Protein AF-A0AAD1WV86-F1 (afdb_monomer_lite)

Structure (mmCIF, N/CA/C/O backbone):
data_AF-A0AAD1WV86-F1
#
_entry.id   AF-A0AAD1WV86-F1
#
loop_
_atom_site.group_PDB
_atom_site.id
_atom_site.type_symbol
_atom_site.label_atom_id
_atom_site.label_alt_id
_atom_site.label_comp_id
_atom_site.label_asym_id
_atom_site.label_entity_id
_atom_site.label_seq_id
_atom_site.pdbx_PDB_ins_code
_atom_site.Cartn_x
_atom_site.Cartn_y
_atom_site.Cartn_z
_atom_site.occupancy
_atom_site.B_iso_or_equiv
_atom_site.auth_seq_id
_atom_site.auth_comp_id
_atom_site.auth_asym_id
_atom_site.auth_atom_id
_atom_site.pdbx_PDB_model_num
ATOM 1 N N . MET A 1 1 ? -0.718 25.006 0.626 1.00 51.16 1 MET A N 1
ATOM 2 C CA . MET A 1 1 ? -1.699 24.966 -0.480 1.00 51.16 1 MET A CA 1
ATOM 3 C C . MET A 1 1 ? -1.520 26.261 -1.250 1.00 51.16 1 MET A C 1
ATOM 5 O O . MET A 1 1 ? -1.801 27.280 -0.653 1.00 51.16 1 MET A O 1
ATOM 9 N N . PHE A 1 2 ? -0.891 26.211 -2.431 1.00 46.19 2 PHE A N 1
ATOM 10 C CA . PHE A 1 2 ? -0.803 27.220 -3.510 1.00 46.19 2 PHE A CA 1
ATOM 11 C C . PHE A 1 2 ? 0.505 26.967 -4.287 1.00 46.19 2 PHE A C 1
ATOM 13 O O . PHE A 1 2 ? 1.595 27.315 -3.841 1.00 46.19 2 PHE A O 1
ATOM 20 N N . HIS A 1 3 ? 0.383 26.318 -5.443 1.00 56.50 3 HIS A N 1
ATOM 21 C CA . HIS A 1 3 ? 1.396 26.272 -6.497 1.00 56.50 3 HIS A CA 1
ATOM 22 C C . HIS A 1 3 ? 0.722 26.755 -7.784 1.00 56.50 3 HIS A C 1
ATOM 24 O O . HIS A 1 3 ? -0.339 26.218 -8.114 1.00 56.50 3 HIS A O 1
ATOM 30 N N . PRO A 1 4 ? 1.285 27.736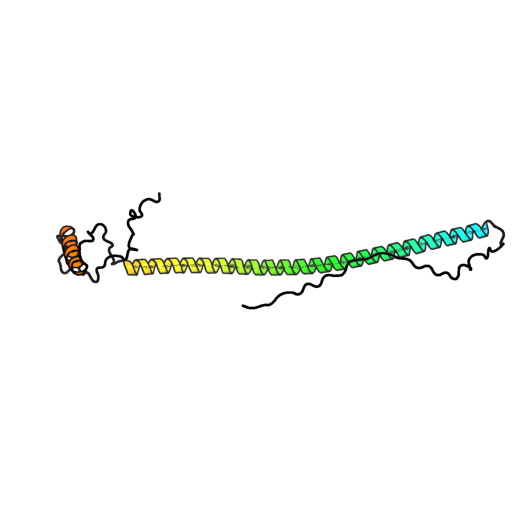 -8.510 1.00 55.81 4 PRO A N 1
ATOM 31 C CA . PRO A 1 4 ? 0.819 28.070 -9.841 1.00 55.81 4 PRO A CA 1
ATOM 32 C C . PRO A 1 4 ? 1.624 27.317 -10.912 1.00 55.81 4 PRO A C 1
ATOM 34 O O . PRO A 1 4 ? 2.849 27.328 -10.930 1.00 55.81 4 PRO A O 1
ATOM 37 N N . GLN A 1 5 ? 0.849 26.610 -11.732 1.00 43.94 5 GLN A N 1
ATOM 38 C CA . GLN A 1 5 ? 0.896 26.416 -13.186 1.00 43.94 5 GLN A CA 1
ATOM 39 C C . GLN A 1 5 ? 2.235 26.398 -13.953 1.00 43.94 5 GLN A C 1
ATOM 41 O O . GLN A 1 5 ? 3.032 27.327 -13.946 1.00 43.94 5 GLN A O 1
ATOM 46 N N . GLN A 1 6 ? 2.357 25.307 -14.716 1.00 45.50 6 GLN A N 1
ATOM 47 C CA . GLN A 1 6 ? 3.310 25.004 -15.779 1.00 45.50 6 GLN A CA 1
ATOM 48 C C . GLN A 1 6 ? 3.096 25.896 -17.014 1.00 45.50 6 GLN A C 1
ATOM 50 O O . GLN A 1 6 ? 1.978 25.973 -17.522 1.00 45.50 6 GLN A O 1
ATOM 55 N N . GLU A 1 7 ? 4.177 26.454 -17.563 1.00 43.53 7 GLU A N 1
ATOM 56 C CA . GLU A 1 7 ? 4.236 26.883 -18.964 1.00 43.53 7 GLU A CA 1
ATOM 57 C C . GLU A 1 7 ? 4.725 25.722 -19.839 1.00 43.53 7 GLU A C 1
ATOM 59 O O . GLU A 1 7 ? 5.804 25.162 -19.635 1.00 43.53 7 GLU A O 1
ATOM 64 N N . GLN A 1 8 ? 3.898 25.354 -20.816 1.00 42.47 8 GLN A N 1
ATOM 65 C CA . GLN A 1 8 ? 4.239 24.453 -21.909 1.00 42.47 8 GLN A CA 1
ATOM 66 C C . GLN A 1 8 ? 4.689 25.301 -23.104 1.00 42.47 8 GLN A C 1
ATOM 68 O O . GLN A 1 8 ? 3.895 26.062 -23.648 1.00 42.47 8 GLN A O 1
ATOM 73 N N . GLY A 1 9 ? 5.945 25.150 -23.529 1.00 37.41 9 GLY A N 1
ATOM 74 C CA . GLY A 1 9 ? 6.454 25.670 -24.800 1.00 37.41 9 GLY A CA 1
ATOM 75 C C . GLY A 1 9 ? 6.762 24.514 -25.751 1.00 37.41 9 GLY A C 1
ATOM 76 O O . GLY A 1 9 ? 7.684 23.740 -25.507 1.00 37.41 9 GLY A O 1
ATOM 77 N N . GLN A 1 10 ? 5.953 24.368 -26.801 1.00 51.09 10 GLN A N 1
ATOM 78 C CA . GLN A 1 10 ? 6.079 23.361 -27.862 1.00 51.09 10 GLN A CA 1
ATOM 79 C C . GLN A 1 10 ? 7.230 23.692 -28.840 1.00 51.09 10 GLN A C 1
ATOM 81 O O . GLN A 1 10 ? 7.506 24.872 -29.060 1.00 51.09 10 GLN A O 1
ATOM 86 N N . PRO A 1 11 ? 7.861 22.698 -29.501 1.00 42.22 11 PRO A N 1
ATOM 87 C CA . PRO A 1 11 ? 8.758 22.945 -30.624 1.00 42.22 11 PRO A CA 1
ATOM 88 C C . PRO A 1 11 ? 7.980 23.106 -31.943 1.00 42.22 11 PRO A C 1
ATOM 90 O O . PRO A 1 11 ? 7.084 22.329 -32.268 1.00 42.22 11 PRO A O 1
ATOM 93 N N . SER A 1 12 ? 8.360 24.150 -32.680 1.00 50.06 12 SER A N 1
ATOM 94 C CA . SER A 1 12 ? 7.743 24.672 -33.904 1.00 50.06 12 SER A CA 1
ATOM 95 C C . SER A 1 12 ? 7.781 23.705 -35.097 1.00 50.06 12 SER A C 1
ATOM 97 O O . SER A 1 12 ? 8.793 23.053 -35.366 1.00 50.06 12 SER A O 1
ATOM 99 N N . CYS A 1 13 ? 6.667 23.647 -35.833 1.00 34.72 13 CYS A N 1
ATOM 100 C CA . CYS A 1 13 ? 6.489 22.872 -37.055 1.00 34.72 13 CYS A CA 1
ATOM 101 C C . CYS A 1 13 ? 7.171 23.497 -38.286 1.00 34.72 13 CYS A C 1
ATOM 103 O O . CYS A 1 13 ? 7.130 24.701 -38.517 1.00 34.72 13 CYS A O 1
ATOM 105 N N . ARG A 1 14 ? 7.697 22.587 -39.114 1.00 39.69 14 ARG A N 1
ATOM 106 C CA . ARG A 1 14 ? 8.035 22.689 -40.542 1.00 39.69 14 ARG A CA 1
ATOM 107 C C . ARG A 1 14 ? 7.109 23.588 -41.374 1.00 39.69 14 ARG A C 1
ATOM 109 O O . ARG A 1 14 ? 5.893 23.414 -41.329 1.00 39.69 14 ARG A O 1
ATOM 116 N N . GLN A 1 15 ? 7.711 24.356 -42.284 1.00 42.25 15 GLN A N 1
ATOM 117 C CA . GLN A 1 15 ? 7.121 24.741 -43.571 1.00 42.25 15 GLN A CA 1
ATOM 118 C C . GLN A 1 15 ? 8.165 24.575 -44.687 1.00 42.25 15 GLN A C 1
ATOM 120 O O . GLN A 1 15 ? 9.347 24.847 -44.486 1.00 42.25 15 GLN A O 1
ATOM 125 N N . ASN A 1 16 ? 7.706 24.053 -45.825 1.00 33.12 16 ASN A N 1
ATOM 126 C CA . ASN A 1 16 ? 8.460 23.803 -47.051 1.00 33.12 16 ASN A CA 1
ATOM 127 C C . ASN A 1 16 ? 8.315 24.978 -48.040 1.00 33.12 16 ASN A C 1
ATOM 129 O O . ASN A 1 16 ? 7.247 25.577 -48.099 1.00 33.12 16 ASN A O 1
ATOM 133 N N . THR A 1 17 ? 9.373 25.153 -48.846 1.00 40.62 17 THR A N 1
ATOM 134 C CA . THR A 1 17 ? 9.447 25.550 -50.277 1.00 40.62 17 THR A CA 1
ATOM 135 C C . THR A 1 17 ? 8.865 26.877 -50.774 1.00 40.62 17 THR A C 1
ATOM 137 O O . THR A 1 17 ? 7.655 27.038 -50.803 1.00 40.62 17 THR A O 1
ATOM 140 N N . GLU A 1 18 ? 9.763 27.713 -51.316 1.00 38.72 18 GLU A N 1
ATOM 141 C CA . GLU A 1 18 ? 9.737 28.388 -52.640 1.00 38.72 18 GLU A CA 1
ATOM 142 C C . GLU A 1 18 ? 11.123 29.066 -52.794 1.00 38.72 18 GLU A C 1
ATOM 144 O O . GLU A 1 18 ? 11.540 29.832 -51.930 1.00 38.72 18 GLU A O 1
ATOM 149 N N . GLU A 1 19 ? 12.044 28.516 -53.591 1.00 45.25 19 GLU A N 1
ATOM 150 C CA . GLU A 1 19 ? 12.309 28.857 -55.003 1.00 45.25 19 GLU A CA 1
ATOM 151 C C . GLU A 1 19 ? 12.538 30.353 -55.272 1.00 45.25 19 GLU A C 1
ATOM 153 O O . GLU A 1 19 ? 11.598 31.120 -55.443 1.00 45.25 19 GLU A O 1
ATOM 158 N N . THR A 1 20 ? 13.813 30.730 -55.420 1.00 35.66 20 THR A N 1
ATOM 159 C CA . THR A 1 20 ? 14.235 31.772 -56.365 1.00 35.66 20 THR A CA 1
ATOM 160 C C . THR A 1 20 ? 15.568 31.379 -56.998 1.00 35.66 20 THR A C 1
ATOM 162 O O . THR A 1 20 ? 16.590 31.303 -56.312 1.00 35.66 20 THR A O 1
ATOM 165 N N . ASP A 1 21 ? 15.517 31.145 -58.307 1.00 41.88 21 ASP A N 1
ATOM 166 C CA . ASP A 1 21 ? 16.628 31.118 -59.253 1.00 41.88 21 ASP A CA 1
ATOM 167 C C . ASP A 1 21 ? 17.503 32.370 -59.154 1.00 41.88 21 ASP A C 1
ATOM 169 O O . ASP A 1 21 ? 16.987 33.487 -59.208 1.00 41.88 21 ASP A O 1
ATOM 173 N N . THR A 1 22 ? 18.829 32.203 -59.123 1.00 39.78 22 THR A N 1
ATOM 174 C CA . THR A 1 22 ? 19.757 33.087 -59.852 1.00 39.78 22 THR A CA 1
ATOM 175 C C . THR A 1 22 ? 21.102 32.383 -60.072 1.00 39.78 22 THR A C 1
ATOM 177 O O . THR A 1 22 ? 21.984 32.389 -59.220 1.00 39.78 22 THR A O 1
ATOM 180 N N . ASP A 1 23 ? 21.181 31.687 -61.204 1.00 41.72 23 ASP A N 1
ATOM 181 C CA . ASP A 1 23 ? 22.231 31.773 -62.227 1.00 41.72 23 ASP A CA 1
ATOM 182 C C . ASP A 1 23 ? 23.605 32.336 -61.800 1.00 41.72 23 ASP A C 1
ATOM 184 O O . ASP A 1 23 ? 23.726 33.537 -61.550 1.00 41.72 23 ASP A O 1
ATOM 188 N N . SER A 1 24 ? 24.641 31.485 -61.772 1.00 45.84 24 SER A N 1
ATOM 189 C CA . SER A 1 24 ? 25.975 31.741 -62.360 1.00 45.84 24 SER A CA 1
ATOM 190 C C . SER A 1 24 ? 26.949 30.581 -62.094 1.00 45.84 24 SER A C 1
ATOM 192 O O . SER A 1 24 ? 27.053 30.080 -60.977 1.00 45.84 24 SER A O 1
ATOM 194 N N . ASP A 1 25 ? 27.700 30.237 -63.142 1.00 39.84 25 ASP A N 1
ATOM 195 C CA . ASP A 1 25 ? 28.854 29.328 -63.220 1.00 39.84 25 ASP A CA 1
ATOM 196 C C . ASP A 1 25 ? 28.601 27.811 -63.304 1.00 39.84 25 ASP A C 1
ATOM 198 O O . ASP A 1 25 ? 29.204 26.991 -62.610 1.00 39.84 25 ASP A O 1
ATOM 202 N N . GLU A 1 26 ? 27.836 27.414 -64.326 1.00 49.88 26 GLU A N 1
ATOM 203 C CA . GLU A 1 26 ? 28.266 26.278 -65.147 1.00 49.88 26 GLU A CA 1
ATOM 204 C C . GLU A 1 26 ? 29.440 26.708 -66.042 1.00 49.88 26 GLU A C 1
ATOM 206 O O . GLU A 1 26 ? 29.253 27.505 -66.958 1.00 49.88 26 GLU A O 1
ATOM 211 N N . SER A 1 27 ? 30.647 26.175 -65.815 1.00 55.91 27 SER A N 1
ATOM 212 C CA . SER A 1 27 ? 31.574 25.755 -66.889 1.00 55.91 27 SER A CA 1
ATOM 213 C C . SER A 1 27 ? 32.958 25.353 -66.365 1.00 55.91 27 SER A C 1
ATOM 215 O O . SER A 1 27 ? 33.947 26.042 -66.585 1.00 55.91 27 SER A O 1
ATOM 217 N N . GLU A 1 28 ? 33.089 24.161 -65.772 1.00 48.88 28 GLU A N 1
ATOM 218 C CA . GLU A 1 28 ? 34.420 23.526 -65.725 1.00 48.88 28 GLU A CA 1
ATOM 219 C C . GLU A 1 28 ? 34.398 21.991 -65.714 1.00 48.88 28 GLU A C 1
ATOM 221 O O . GLU A 1 28 ? 35.129 21.337 -64.983 1.00 48.88 28 GLU A O 1
ATOM 226 N N . TYR A 1 29 ? 33.576 21.381 -66.573 1.00 42.28 29 TYR A N 1
ATOM 227 C CA . TYR A 1 29 ? 33.682 19.949 -66.894 1.00 42.28 29 TYR A CA 1
ATOM 228 C C . TYR A 1 29 ? 33.517 19.691 -68.394 1.00 42.28 29 TYR A C 1
ATOM 230 O O . TYR A 1 29 ? 32.723 18.869 -68.823 1.00 42.28 29 TYR A O 1
ATOM 238 N N . ASN A 1 30 ? 34.305 20.382 -69.216 1.00 50.59 30 ASN A N 1
ATOM 239 C CA . ASN A 1 30 ? 34.573 19.958 -70.591 1.00 50.59 30 ASN A CA 1
ATOM 240 C C . ASN A 1 30 ? 36.044 20.201 -70.926 1.00 50.59 30 ASN A C 1
ATOM 242 O O . ASN A 1 30 ? 36.400 21.045 -71.743 1.00 50.59 30 ASN A O 1
ATOM 246 N N . LYS A 1 31 ? 36.924 19.428 -70.291 1.00 47.78 31 LYS A N 1
ATOM 247 C CA . LYS A 1 31 ? 38.246 19.159 -70.853 1.00 47.78 31 LYS A CA 1
ATOM 248 C C . LYS A 1 31 ? 38.422 17.656 -70.933 1.00 47.78 31 LYS A C 1
ATOM 250 O O . LYS A 1 31 ? 38.994 17.031 -70.044 1.00 47.78 31 LYS A O 1
ATOM 255 N N . ALA A 1 32 ? 37.858 17.083 -71.994 1.00 52.72 32 ALA A N 1
ATOM 256 C CA . ALA A 1 32 ? 38.207 15.743 -72.422 1.00 52.72 32 ALA A CA 1
ATOM 257 C C . ALA A 1 32 ? 39.735 15.692 -72.587 1.00 52.72 32 ALA A C 1
ATOM 259 O O . ALA A 1 32 ? 40.292 16.490 -73.345 1.00 52.72 32 ALA A O 1
ATOM 260 N N . PRO A 1 33 ? 40.456 14.814 -71.875 1.00 56.09 33 PRO A N 1
ATOM 261 C CA . PRO A 1 33 ? 41.772 14.446 -72.339 1.00 56.09 33 PRO A CA 1
ATOM 262 C C . PRO A 1 33 ? 41.544 13.615 -73.604 1.00 56.09 33 PRO A C 1
ATOM 264 O O . PRO A 1 33 ? 41.069 12.485 -73.507 1.00 56.09 33 PRO A O 1
ATOM 267 N N . ASP A 1 34 ? 41.888 14.154 -74.776 1.00 59.75 34 ASP A N 1
ATOM 268 C CA . ASP A 1 34 ? 42.014 13.421 -76.050 1.00 59.75 34 ASP A CA 1
ATOM 269 C C . ASP A 1 34 ? 43.178 12.402 -75.989 1.00 59.75 34 ASP A C 1
ATOM 271 O O . ASP A 1 34 ? 44.033 12.304 -76.869 1.00 59.75 34 ASP A O 1
ATOM 275 N N . ALA A 1 35 ? 43.260 11.642 -74.897 1.00 59.34 35 ALA A N 1
ATOM 276 C CA . ALA A 1 35 ? 44.109 10.478 -74.781 1.00 59.34 35 ALA A CA 1
ATOM 277 C C . ALA A 1 35 ? 43.371 9.306 -75.448 1.00 59.34 35 ALA A C 1
ATOM 279 O O . ALA A 1 35 ? 42.202 9.069 -75.128 1.00 59.34 35 ALA A O 1
ATOM 280 N N . PRO A 1 36 ? 44.024 8.530 -76.331 1.00 64.06 36 PRO A N 1
ATOM 281 C CA . PRO A 1 36 ? 43.398 7.359 -76.925 1.00 64.06 36 PRO A CA 1
ATOM 282 C C . PRO A 1 36 ? 42.853 6.441 -75.821 1.00 64.06 36 PRO A C 1
ATOM 284 O O . PRO A 1 36 ? 43.523 6.220 -74.803 1.00 64.06 36 PRO A O 1
ATOM 287 N N . LEU A 1 37 ? 41.650 5.892 -76.023 1.00 64.12 37 LEU A N 1
ATOM 288 C CA . LEU A 1 37 ? 41.064 4.834 -75.192 1.00 64.12 37 LEU A CA 1
ATOM 289 C C . LEU A 1 37 ? 41.906 3.559 -75.327 1.00 64.12 37 LEU A C 1
ATOM 291 O O . LEU A 1 37 ? 41.563 2.606 -76.021 1.00 64.12 37 LEU A O 1
ATOM 295 N N . THR A 1 38 ? 43.066 3.563 -74.684 1.00 80.88 38 THR A N 1
ATOM 296 C CA . THR A 1 38 ? 43.928 2.398 -74.582 1.00 80.88 38 THR A CA 1
ATOM 297 C C . THR A 1 38 ? 43.383 1.475 -73.489 1.00 80.88 38 THR A C 1
ATOM 299 O O . THR A 1 38 ? 42.838 1.953 -72.486 1.00 80.88 38 THR A O 1
ATOM 302 N N . PRO A 1 39 ? 43.565 0.149 -73.614 1.00 81.25 39 PRO A N 1
ATOM 303 C CA . PRO A 1 39 ? 43.212 -0.805 -72.560 1.00 81.25 39 PRO A CA 1
ATOM 304 C C . PRO A 1 39 ? 43.774 -0.430 -71.178 1.00 81.25 39 PRO A C 1
ATOM 306 O O . PRO A 1 39 ? 43.144 -0.686 -70.154 1.00 81.25 39 PRO A O 1
ATOM 309 N N . HIS A 1 40 ? 44.930 0.238 -71.150 1.00 83.12 40 HIS A N 1
ATOM 310 C CA . HIS A 1 40 ? 45.574 0.718 -69.932 1.00 83.12 40 HIS A CA 1
ATOM 311 C C . HIS A 1 40 ? 44.782 1.831 -69.225 1.00 83.12 40 HIS A C 1
ATOM 313 O O . HIS A 1 40 ? 44.609 1.787 -68.007 1.00 83.12 40 HIS A O 1
ATOM 319 N N . ASN A 1 41 ? 44.237 2.794 -69.975 1.00 83.81 41 ASN A N 1
ATOM 320 C CA . ASN A 1 41 ? 43.435 3.883 -69.411 1.00 83.81 41 ASN A CA 1
ATOM 321 C C . ASN A 1 41 ? 42.111 3.362 -68.831 1.00 83.81 41 ASN A C 1
ATOM 323 O O . ASN A 1 41 ? 41.740 3.739 -67.719 1.00 83.81 41 ASN A O 1
ATOM 327 N N . MET A 1 42 ? 41.450 2.423 -69.520 1.00 88.62 42 MET A N 1
ATOM 328 C CA . MET A 1 42 ? 40.246 1.758 -68.999 1.00 88.62 42 MET A CA 1
ATOM 329 C C . MET A 1 42 ? 40.542 0.964 -67.723 1.00 88.62 42 MET A C 1
ATOM 331 O O . MET A 1 42 ? 39.798 1.050 -66.748 1.00 88.62 42 M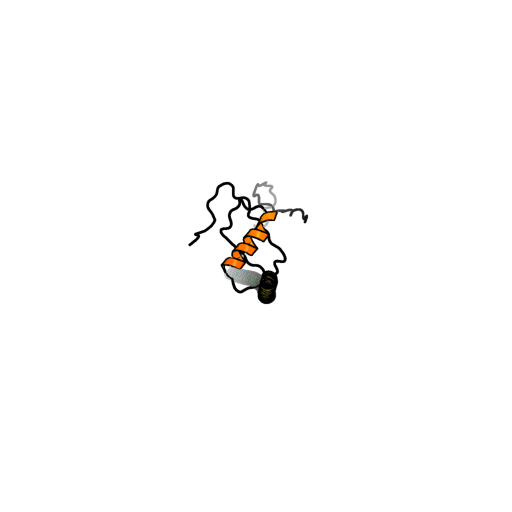ET A O 1
ATOM 335 N N . GLN A 1 43 ? 41.658 0.233 -67.688 1.00 90.31 43 GLN A N 1
ATOM 336 C CA . GLN A 1 43 ? 42.062 -0.520 -66.503 1.00 90.31 43 GLN A CA 1
ATOM 337 C C . GLN A 1 43 ? 42.350 0.399 -65.306 1.00 90.31 43 GLN A C 1
ATOM 339 O O . GLN A 1 43 ? 41.992 0.068 -64.175 1.00 90.31 43 GLN A O 1
ATOM 344 N N . THR A 1 44 ? 42.950 1.565 -65.544 1.00 89.69 44 THR A N 1
ATOM 345 C CA . THR A 1 44 ? 43.201 2.574 -64.505 1.00 89.69 44 THR A CA 1
ATOM 346 C C . THR A 1 44 ? 41.901 3.190 -63.982 1.00 89.69 44 THR A C 1
ATOM 348 O O . THR A 1 44 ? 41.736 3.291 -62.766 1.00 89.69 44 THR A O 1
ATOM 351 N N . MET A 1 45 ? 40.941 3.519 -64.855 1.00 90.69 45 MET A N 1
ATOM 352 C CA . MET A 1 45 ? 39.623 4.015 -64.429 1.00 90.69 45 MET A CA 1
ATOM 353 C C . MET A 1 45 ? 38.844 2.972 -63.621 1.00 90.69 45 MET A C 1
ATOM 355 O O . MET A 1 45 ? 38.302 3.303 -62.570 1.00 90.69 45 MET A O 1
ATOM 359 N N . LEU A 1 46 ? 38.837 1.705 -64.049 1.00 92.94 46 LEU A N 1
ATOM 360 C CA . LEU A 1 46 ? 38.172 0.619 -63.318 1.00 92.94 46 LEU A CA 1
ATOM 361 C C . LEU A 1 46 ? 38.809 0.370 -61.948 1.00 92.94 46 LEU A C 1
ATOM 363 O O . LEU A 1 46 ? 38.096 0.158 -60.966 1.00 92.94 46 LEU A O 1
ATOM 367 N N . ARG A 1 47 ? 40.144 0.429 -61.856 1.00 93.50 47 ARG A N 1
ATOM 368 C CA . ARG A 1 47 ? 40.848 0.345 -60.569 1.00 93.50 47 ARG A CA 1
ATOM 369 C C . ARG A 1 47 ? 40.448 1.492 -59.651 1.00 93.50 47 ARG A C 1
ATOM 371 O O . ARG A 1 47 ? 40.090 1.216 -58.512 1.00 93.50 47 ARG A O 1
ATOM 378 N N . LYS A 1 48 ? 40.438 2.729 -60.155 1.00 94.00 48 LYS A N 1
ATOM 379 C CA . LYS A 1 48 ? 40.024 3.910 -59.386 1.00 94.00 48 LYS A CA 1
ATOM 380 C C . LYS A 1 48 ? 38.570 3.802 -58.911 1.00 94.00 48 LYS A C 1
ATOM 382 O O . LYS A 1 48 ? 38.303 3.952 -57.727 1.00 94.00 48 LYS A O 1
ATOM 387 N N . ALA A 1 49 ? 37.644 3.433 -59.794 1.00 93.81 49 ALA A N 1
ATOM 388 C CA . ALA A 1 49 ? 36.243 3.232 -59.423 1.00 93.81 49 ALA A CA 1
ATOM 389 C C . ALA A 1 49 ? 36.082 2.135 -58.356 1.00 93.81 49 ALA A C 1
ATOM 391 O O . ALA A 1 49 ? 35.334 2.299 -57.398 1.00 93.81 49 ALA A O 1
ATOM 392 N N . THR A 1 50 ? 36.831 1.033 -58.471 1.00 95.06 50 THR A N 1
ATOM 393 C CA . THR A 1 50 ? 36.814 -0.046 -57.470 1.00 95.06 50 THR A CA 1
ATOM 394 C C . THR A 1 50 ? 37.366 0.425 -56.123 1.00 95.06 50 THR A C 1
ATOM 396 O O . THR A 1 50 ? 36.813 0.073 -55.079 1.00 95.06 50 THR A O 1
ATOM 399 N N . THR A 1 51 ? 38.438 1.228 -56.113 1.00 96.00 51 THR A N 1
ATOM 400 C CA . THR A 1 51 ? 38.978 1.795 -54.868 1.00 96.00 51 THR A CA 1
ATOM 401 C C . THR A 1 51 ? 38.029 2.804 -54.237 1.00 96.00 51 THR A C 1
ATOM 403 O O . THR A 1 51 ? 37.872 2.773 -53.019 1.00 96.00 51 THR A O 1
ATOM 406 N N . ASP A 1 52 ? 37.363 3.629 -55.043 1.00 95.38 52 ASP A N 1
ATOM 407 C CA . ASP A 1 52 ? 36.415 4.645 -54.577 1.00 95.38 52 ASP A CA 1
ATOM 408 C C . ASP A 1 52 ? 35.149 3.995 -53.999 1.00 95.38 52 ASP A C 1
ATOM 410 O O . ASP A 1 52 ? 34.697 4.359 -52.917 1.00 95.38 52 ASP A O 1
ATOM 414 N N . ILE A 1 53 ? 34.617 2.953 -54.649 1.00 96.50 53 ILE A N 1
ATOM 415 C CA . ILE A 1 53 ? 33.491 2.174 -54.110 1.00 96.50 53 ILE A CA 1
ATOM 416 C C . ILE A 1 53 ? 33.890 1.502 -52.795 1.00 96.50 53 ILE A C 1
ATOM 418 O O . ILE A 1 53 ? 33.129 1.531 -51.827 1.00 96.50 53 ILE A O 1
ATOM 422 N N . LYS A 1 54 ? 35.087 0.906 -52.733 1.00 96.81 54 LYS A N 1
ATOM 423 C CA . LYS A 1 54 ? 35.574 0.244 -51.519 1.00 96.81 54 LYS A CA 1
ATOM 424 C C . LYS A 1 54 ? 35.746 1.234 -50.367 1.00 96.81 54 LYS A C 1
ATOM 426 O O . LYS A 1 54 ? 35.359 0.912 -49.247 1.00 96.81 54 LYS A O 1
ATOM 431 N N . SER A 1 55 ? 36.319 2.410 -50.623 1.00 96.19 55 SER A N 1
ATOM 432 C CA . SER A 1 55 ? 36.528 3.435 -49.596 1.00 96.19 55 SER A CA 1
ATOM 433 C C . SER A 1 55 ? 35.206 4.045 -49.132 1.00 96.19 55 SER A C 1
ATOM 435 O O . SER A 1 55 ? 34.997 4.184 -47.928 1.00 96.19 55 SER A O 1
ATOM 437 N N . HIS A 1 56 ? 34.282 4.326 -50.054 1.00 96.62 56 HIS A N 1
ATOM 438 C CA . HIS A 1 56 ? 32.960 4.847 -49.721 1.00 96.62 56 HIS A CA 1
ATOM 439 C C . HIS A 1 56 ? 32.145 3.835 -48.908 1.00 96.62 56 HIS A C 1
ATOM 441 O O . HIS A 1 56 ? 31.539 4.199 -47.903 1.00 96.62 56 HIS A O 1
ATOM 447 N N . LEU A 1 57 ? 32.157 2.555 -49.298 1.00 97.06 57 LEU A N 1
ATOM 448 C CA . LEU A 1 57 ? 31.475 1.499 -48.552 1.00 97.06 57 LEU A CA 1
ATOM 449 C C . LEU A 1 57 ? 32.077 1.317 -47.156 1.00 97.06 57 LEU A C 1
ATOM 451 O O . LEU A 1 57 ? 31.327 1.228 -46.190 1.00 97.06 57 LEU A O 1
ATOM 455 N N . ALA A 1 58 ? 33.408 1.294 -47.038 1.00 96.81 58 ALA A N 1
ATOM 456 C CA . ALA A 1 58 ? 34.075 1.212 -45.739 1.00 96.81 58 ALA A CA 1
ATOM 457 C C . ALA A 1 58 ? 33.688 2.398 -44.842 1.00 96.81 58 ALA A C 1
ATOM 459 O O . ALA A 1 58 ? 33.261 2.191 -43.712 1.00 96.81 58 ALA A O 1
ATOM 460 N N . SER A 1 59 ? 33.725 3.623 -45.377 1.00 97.31 59 SER A N 1
ATOM 461 C CA . SER A 1 59 ? 33.343 4.826 -44.632 1.00 97.31 59 SER A CA 1
ATOM 462 C C . SER A 1 59 ? 31.880 4.808 -44.182 1.00 97.31 59 SER A C 1
ATOM 464 O O . SER A 1 59 ? 31.584 5.171 -43.046 1.00 97.31 59 SER A O 1
ATOM 466 N N . GLU A 1 60 ? 30.957 4.385 -45.046 1.00 97.69 60 GLU A N 1
ATOM 467 C CA . GLU A 1 60 ? 29.532 4.313 -44.712 1.00 97.69 60 GLU A CA 1
ATOM 468 C C . GLU A 1 60 ? 29.248 3.232 -43.658 1.00 97.69 60 GLU A C 1
ATOM 470 O O . GLU A 1 60 ? 28.446 3.447 -42.748 1.00 97.69 60 GLU A O 1
ATOM 475 N N . LEU A 1 61 ? 29.934 2.086 -43.740 1.00 97.62 61 LEU A N 1
ATOM 476 C CA . LEU A 1 61 ? 29.852 1.039 -42.722 1.00 97.62 61 LEU A CA 1
ATOM 477 C C . LEU A 1 61 ? 30.407 1.519 -41.380 1.00 97.62 61 LEU A C 1
ATOM 479 O O . LEU A 1 61 ? 29.737 1.336 -40.367 1.00 97.62 61 LEU A O 1
ATOM 483 N N . ASP A 1 62 ? 31.562 2.185 -41.365 1.00 97.75 62 ASP A N 1
ATOM 484 C CA . ASP A 1 62 ? 32.158 2.727 -40.139 1.00 97.75 62 ASP A CA 1
ATOM 485 C C . ASP A 1 62 ? 31.238 3.758 -39.476 1.00 97.75 62 ASP A C 1
ATOM 487 O O . ASP A 1 62 ? 31.017 3.706 -38.265 1.00 97.75 62 ASP A O 1
ATOM 491 N N . LYS A 1 63 ? 30.622 4.650 -40.265 1.00 98.00 63 LYS A N 1
ATOM 492 C CA . LYS A 1 63 ? 29.631 5.616 -39.761 1.00 98.00 63 LYS A CA 1
ATOM 493 C C . LYS A 1 63 ? 28.433 4.920 -39.124 1.00 98.00 63 LYS A C 1
ATOM 495 O O . LYS A 1 63 ? 28.028 5.282 -38.022 1.00 98.00 63 LYS A O 1
ATOM 500 N N . ARG A 1 64 ? 27.870 3.909 -39.793 1.00 97.69 64 ARG A N 1
ATOM 501 C CA . ARG A 1 64 ? 26.714 3.160 -39.274 1.00 97.69 64 ARG A CA 1
ATOM 502 C C . ARG A 1 64 ? 27.064 2.368 -38.022 1.00 97.69 64 ARG A C 1
ATOM 504 O O . ARG A 1 64 ? 26.279 2.364 -37.081 1.00 97.69 64 ARG A O 1
ATOM 511 N N . LEU A 1 65 ? 28.232 1.731 -37.990 1.00 98.00 65 LEU A N 1
ATOM 512 C CA . LEU A 1 65 ? 28.715 1.007 -36.816 1.00 98.00 65 LEU A CA 1
ATOM 513 C C . LEU A 1 65 ? 28.974 1.948 -35.635 1.00 98.00 65 LEU A C 1
ATOM 515 O O . LEU A 1 65 ? 28.629 1.593 -34.510 1.00 98.00 65 LEU A O 1
ATOM 519 N N . SER A 1 66 ? 29.511 3.149 -35.880 1.00 97.88 66 SER A N 1
ATOM 520 C CA . SER A 1 66 ? 29.654 4.180 -34.841 1.00 97.88 66 SER A CA 1
ATOM 521 C C . SER A 1 66 ? 28.294 4.603 -34.289 1.00 97.88 66 SER A C 1
ATOM 523 O O . SER A 1 66 ? 28.105 4.587 -33.077 1.00 97.88 66 SER A O 1
ATOM 525 N N . GLY A 1 67 ? 27.320 4.881 -35.162 1.00 98.38 67 GLY A N 1
ATOM 526 C CA . GLY A 1 67 ? 25.963 5.242 -34.739 1.00 98.38 67 GLY A CA 1
ATOM 527 C C . GLY A 1 67 ? 25.287 4.142 -33.915 1.00 98.38 67 GLY A C 1
ATOM 528 O O . GLY A 1 67 ? 24.751 4.408 -32.845 1.00 98.38 67 GLY A O 1
ATOM 529 N N . ILE A 1 68 ? 25.395 2.879 -34.346 1.00 98.25 68 ILE A N 1
ATOM 530 C CA . ILE A 1 68 ? 24.870 1.734 -33.584 1.00 98.25 68 ILE A CA 1
ATOM 531 C C . ILE A 1 68 ? 25.552 1.623 -32.214 1.00 98.25 68 ILE A C 1
ATOM 533 O O . ILE A 1 68 ? 24.893 1.317 -31.221 1.00 98.25 68 ILE A O 1
ATOM 537 N N . LYS A 1 69 ? 26.864 1.861 -32.137 1.00 98.25 69 LYS A N 1
ATOM 538 C CA . LYS A 1 69 ? 27.596 1.833 -30.867 1.00 98.25 69 LYS A CA 1
ATOM 539 C C . LYS A 1 69 ? 27.086 2.911 -29.907 1.00 98.25 69 LYS A C 1
ATOM 541 O O . LYS A 1 69 ? 26.830 2.601 -28.746 1.00 98.25 69 LYS A O 1
ATOM 546 N N . GLU A 1 70 ? 26.901 4.134 -30.391 1.00 98.44 70 GLU A N 1
ATOM 547 C CA . GLU A 1 70 ? 26.358 5.247 -29.602 1.00 98.44 70 GLU A CA 1
ATOM 548 C C . GLU A 1 70 ? 24.934 4.946 -29.105 1.00 98.44 70 GLU A C 1
ATOM 550 O O . GLU A 1 70 ? 24.624 5.153 -27.927 1.00 98.44 70 GLU A O 1
ATOM 555 N N . ASP A 1 71 ? 24.087 4.368 -29.960 1.00 98.31 71 ASP A N 1
ATOM 556 C CA . ASP A 1 71 ? 22.733 3.948 -29.588 1.00 98.31 71 ASP A CA 1
ATOM 557 C C . ASP A 1 71 ? 22.744 2.860 -28.503 1.00 98.31 71 ASP A C 1
ATOM 559 O O . ASP A 1 71 ? 21.972 2.929 -27.542 1.00 98.31 71 ASP A O 1
ATOM 563 N N . ILE A 1 72 ? 23.638 1.871 -28.610 1.00 98.44 72 ILE A N 1
ATOM 564 C CA . ILE A 1 72 ? 23.801 0.813 -27.601 1.00 98.44 72 ILE A CA 1
ATOM 565 C C . ILE A 1 72 ? 24.258 1.402 -26.263 1.00 98.44 72 ILE A C 1
ATOM 567 O O . ILE A 1 72 ? 23.723 1.030 -25.214 1.00 98.44 72 ILE A O 1
ATOM 571 N N . GLU A 1 73 ? 25.216 2.328 -26.269 1.00 98.44 73 GLU A N 1
ATOM 572 C CA . GLU A 1 73 ? 25.692 2.999 -25.054 1.00 98.44 73 GLU A CA 1
ATOM 573 C C . GLU A 1 73 ? 24.569 3.819 -24.397 1.00 98.44 73 GLU A C 1
ATOM 575 O O . GLU A 1 73 ? 24.346 3.724 -23.184 1.00 98.44 73 GLU A O 1
ATOM 580 N N . SER A 1 74 ? 23.788 4.543 -25.200 1.00 98.44 74 SER A N 1
ATOM 581 C CA . SER A 1 74 ? 22.612 5.296 -24.751 1.00 98.44 74 SER A CA 1
ATOM 582 C C . SER A 1 74 ? 21.540 4.388 -24.137 1.00 98.44 74 SER A C 1
ATOM 584 O O . SER A 1 74 ? 21.046 4.651 -23.033 1.00 98.44 74 SER A O 1
ATOM 586 N N . LEU A 1 75 ? 21.207 3.277 -24.800 1.00 98.44 75 LEU A N 1
ATOM 587 C CA . LEU A 1 75 ? 20.250 2.290 -24.292 1.00 98.44 75 LEU A CA 1
ATOM 588 C C . LEU A 1 75 ? 20.736 1.631 -23.002 1.00 98.44 75 LEU A C 1
ATOM 590 O O . LEU A 1 75 ? 19.943 1.455 -22.075 1.00 98.44 75 LEU A O 1
ATOM 594 N N . THR A 1 76 ? 22.026 1.319 -22.910 1.00 98.50 76 THR A N 1
ATOM 595 C CA . THR A 1 76 ? 22.632 0.743 -21.703 1.00 98.50 76 THR A CA 1
ATOM 596 C C . THR A 1 76 ? 22.518 1.714 -20.529 1.00 98.50 76 THR A C 1
ATOM 598 O O . THR A 1 76 ? 22.047 1.339 -19.456 1.00 98.50 76 THR A O 1
ATOM 601 N N . SER A 1 77 ? 22.855 2.988 -20.742 1.00 98.44 77 SER A N 1
ATOM 602 C CA . SER A 1 77 ? 22.730 4.037 -19.722 1.00 98.44 77 SER A CA 1
ATOM 603 C C . SER A 1 77 ? 21.286 4.201 -19.235 1.00 98.44 77 SER A C 1
ATOM 605 O O . SER A 1 77 ? 21.014 4.187 -18.030 1.00 98.44 77 SER A O 1
ATOM 607 N N . ARG A 1 78 ? 20.327 4.269 -20.168 1.00 98.38 78 ARG A N 1
ATOM 608 C CA . ARG A 1 78 ? 18.894 4.359 -19.843 1.00 98.38 78 ARG A CA 1
ATOM 609 C C . ARG A 1 78 ? 18.400 3.139 -19.071 1.00 98.38 78 ARG A C 1
ATOM 611 O O . ARG A 1 78 ? 17.634 3.305 -18.124 1.00 98.38 78 ARG A O 1
ATOM 618 N N . THR A 1 79 ? 18.844 1.945 -19.456 1.00 98.56 79 THR A N 1
ATOM 619 C CA . THR A 1 79 ? 18.475 0.687 -18.794 1.00 98.56 79 THR A CA 1
ATOM 620 C C . THR A 1 79 ? 18.987 0.666 -17.358 1.00 98.56 79 THR A C 1
ATOM 622 O O . THR A 1 79 ? 18.190 0.490 -16.441 1.00 98.56 79 THR A O 1
ATOM 625 N N . ASN A 1 80 ? 20.261 0.996 -17.135 1.00 98.50 80 ASN A N 1
ATOM 626 C CA . ASN A 1 80 ? 20.845 1.072 -15.792 1.00 98.50 80 ASN A CA 1
ATOM 627 C C . ASN A 1 80 ? 20.100 2.072 -14.892 1.00 98.50 80 ASN A C 1
ATOM 629 O O . ASN A 1 80 ? 19.828 1.800 -13.722 1.00 98.50 80 ASN A O 1
ATOM 633 N N . HIS A 1 81 ? 19.730 3.233 -15.438 1.00 98.38 81 HIS A N 1
ATOM 634 C CA . HIS A 1 81 ? 18.953 4.227 -14.700 1.00 98.38 81 HIS A CA 1
ATOM 635 C C . HIS A 1 81 ? 17.543 3.722 -14.352 1.00 98.38 81 HIS A C 1
ATOM 637 O O . HIS A 1 81 ? 17.056 3.941 -13.241 1.00 98.38 81 HIS A O 1
ATOM 643 N N . MET A 1 82 ? 16.879 3.026 -15.279 1.00 98.38 82 MET A N 1
ATOM 644 C CA . MET A 1 82 ? 15.576 2.410 -15.017 1.00 98.38 82 MET A CA 1
ATOM 645 C C . MET A 1 82 ? 15.668 1.327 -13.941 1.00 98.38 82 MET A C 1
ATOM 647 O O . MET A 1 82 ? 14.842 1.319 -13.031 1.00 98.38 82 MET A O 1
ATOM 651 N N . GLU A 1 83 ? 16.678 0.462 -13.994 1.00 98.44 83 GLU A N 1
ATOM 652 C CA . GLU A 1 83 ? 16.909 -0.576 -12.986 1.00 98.44 83 GLU A CA 1
ATOM 653 C C . GLU A 1 83 ? 17.143 0.020 -11.593 1.00 98.44 83 GLU A C 1
ATOM 655 O O . GLU A 1 83 ? 16.540 -0.433 -10.616 1.00 98.44 83 G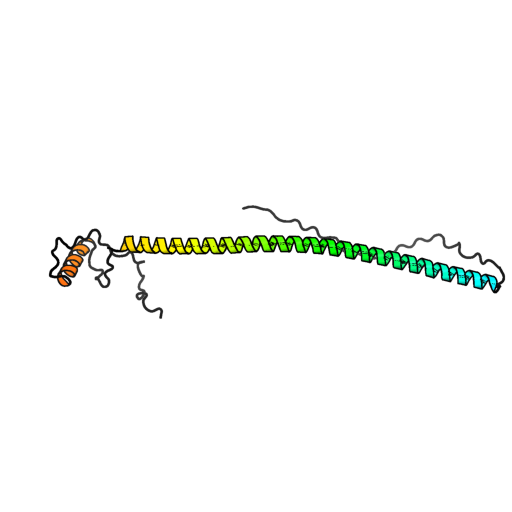LU A O 1
ATOM 660 N N . ALA A 1 84 ? 17.944 1.087 -11.496 1.00 98.31 84 ALA A N 1
ATOM 661 C CA . ALA A 1 84 ? 18.169 1.796 -10.238 1.00 98.31 84 ALA A CA 1
ATOM 662 C C . ALA A 1 84 ? 16.862 2.360 -9.657 1.00 98.31 84 ALA A C 1
ATOM 664 O O . ALA A 1 84 ? 16.569 2.155 -8.476 1.00 98.31 84 ALA A O 1
ATOM 665 N N . ARG A 1 85 ? 16.034 2.997 -10.495 1.00 98.31 85 ARG A N 1
ATOM 666 C CA . ARG A 1 85 ? 14.726 3.529 -10.078 1.00 98.31 85 ARG A CA 1
ATOM 667 C C . ARG A 1 85 ? 13.750 2.433 -9.662 1.00 98.31 85 ARG A C 1
ATOM 669 O O . ARG A 1 85 ? 13.026 2.605 -8.687 1.00 98.31 85 ARG A O 1
ATOM 676 N N . ILE A 1 86 ? 13.719 1.309 -10.376 1.00 98.44 86 ILE A N 1
ATOM 677 C CA . ILE A 1 86 ? 12.869 0.163 -10.021 1.00 98.44 86 ILE A CA 1
ATOM 678 C C . ILE A 1 86 ? 13.282 -0.392 -8.658 1.00 98.44 86 ILE A C 1
ATOM 680 O O . ILE A 1 86 ? 12.420 -0.683 -7.827 1.00 98.44 86 ILE A O 1
ATOM 684 N N . LYS A 1 87 ? 14.587 -0.505 -8.402 1.00 98.44 87 LYS A N 1
ATOM 685 C CA . LYS A 1 87 ? 15.104 -0.961 -7.112 1.00 98.44 87 LYS A CA 1
ATOM 686 C C . LYS A 1 87 ? 14.677 -0.031 -5.976 1.00 98.44 87 LYS A C 1
ATOM 688 O O . LYS A 1 87 ? 14.147 -0.513 -4.979 1.00 98.44 87 LYS A O 1
ATOM 693 N N . GLU A 1 88 ? 14.842 1.278 -6.149 1.00 98.31 88 GLU A N 1
ATOM 694 C CA . GLU A 1 88 ? 14.415 2.282 -5.167 1.00 98.31 88 GLU A CA 1
ATOM 695 C C . GLU A 1 88 ? 12.907 2.207 -4.886 1.00 98.31 88 GLU A C 1
ATOM 697 O O . GLU A 1 88 ? 12.494 2.117 -3.728 1.00 98.31 88 GLU A O 1
ATOM 702 N N . LEU A 1 89 ? 12.084 2.157 -5.940 1.00 98.31 89 LEU A N 1
ATOM 703 C CA . LEU A 1 89 ? 10.630 2.033 -5.816 1.00 98.31 89 LEU A CA 1
ATOM 704 C C . LEU A 1 89 ? 10.220 0.745 -5.101 1.00 98.31 89 LEU A C 1
ATOM 706 O O . LEU A 1 89 ? 9.322 0.770 -4.264 1.00 98.31 89 LEU A O 1
ATOM 710 N N . THR A 1 90 ? 10.888 -0.370 -5.394 1.00 98.19 90 THR A N 1
ATOM 711 C CA . THR A 1 90 ? 10.613 -1.659 -4.746 1.00 98.19 90 THR A CA 1
ATOM 712 C C . THR A 1 90 ? 10.933 -1.592 -3.254 1.00 98.19 90 THR A C 1
ATOM 714 O O . THR A 1 90 ? 10.118 -2.005 -2.430 1.00 98.19 90 THR A O 1
ATOM 717 N N . THR A 1 91 ? 12.080 -1.014 -2.882 1.00 98.00 91 THR A N 1
ATOM 718 C CA . THR A 1 91 ? 12.461 -0.830 -1.474 1.00 98.00 91 THR A CA 1
ATOM 719 C C . THR A 1 91 ? 11.491 0.094 -0.736 1.00 98.00 91 THR A C 1
ATOM 721 O O . THR A 1 91 ? 11.038 -0.246 0.356 1.00 98.00 91 THR A O 1
ATOM 724 N N . SER A 1 92 ? 11.123 1.232 -1.332 1.00 98.00 92 SER A N 1
ATOM 725 C CA . SER A 1 92 ? 10.153 2.165 -0.742 1.00 98.00 92 SER A CA 1
ATOM 726 C C . SER A 1 92 ? 8.767 1.530 -0.595 1.00 98.00 92 SER A C 1
ATOM 728 O O . SER A 1 92 ? 8.148 1.640 0.462 1.00 98.00 92 SER A O 1
ATOM 730 N N . SER A 1 93 ? 8.303 0.800 -1.611 1.00 98.25 93 SER A N 1
ATOM 731 C CA . SER A 1 93 ? 7.022 0.090 -1.570 1.00 98.25 93 SER A CA 1
ATOM 732 C C . SER A 1 93 ? 6.993 -0.967 -0.466 1.00 98.25 93 SER A C 1
ATOM 734 O O . SER A 1 93 ? 6.003 -1.063 0.261 1.00 98.25 93 SER A O 1
ATOM 736 N N . GLN A 1 94 ? 8.083 -1.715 -0.285 1.00 98.12 94 GLN A N 1
ATOM 737 C CA . GLN A 1 94 ? 8.192 -2.695 0.791 1.00 98.12 94 GLN A CA 1
ATOM 738 C C . GLN A 1 94 ? 8.151 -2.033 2.175 1.00 98.12 94 GLN A C 1
ATOM 740 O O . GLN A 1 94 ? 7.437 -2.522 3.051 1.00 98.12 94 GLN A O 1
ATOM 745 N N . ALA A 1 95 ? 8.855 -0.913 2.366 1.00 97.94 95 ALA A N 1
ATOM 746 C CA . ALA A 1 95 ? 8.816 -0.158 3.619 1.00 97.94 95 ALA A CA 1
ATOM 747 C C . ALA A 1 95 ? 7.396 0.344 3.930 1.00 97.94 95 ALA A C 1
ATOM 749 O O . ALA A 1 95 ? 6.877 0.108 5.018 1.00 97.94 95 ALA A O 1
ATOM 750 N N . HIS A 1 96 ? 6.708 0.933 2.946 1.00 97.88 96 HIS A N 1
ATOM 751 C CA . HIS A 1 96 ? 5.323 1.380 3.119 1.00 97.88 96 HIS A CA 1
ATOM 752 C C . HIS A 1 96 ? 4.353 0.235 3.419 1.00 97.88 96 HIS A C 1
ATOM 754 O O . HIS A 1 96 ? 3.440 0.400 4.228 1.00 97.88 96 HIS A O 1
ATOM 760 N N . SER A 1 97 ? 4.550 -0.937 2.810 1.00 98.25 97 SER A N 1
ATOM 761 C CA . SER A 1 97 ? 3.743 -2.117 3.124 1.00 98.25 97 SER A CA 1
ATOM 762 C C . SER A 1 97 ? 3.939 -2.563 4.576 1.00 98.25 97 SER A C 1
ATOM 764 O O . SER A 1 97 ? 2.964 -2.921 5.235 1.00 98.25 97 SER A O 1
ATOM 766 N N . GLN A 1 98 ? 5.172 -2.528 5.087 1.00 98.00 98 GLN A N 1
ATOM 767 C CA . GLN A 1 98 ? 5.473 -2.869 6.480 1.00 98.00 98 GLN A CA 1
ATOM 768 C C . GLN A 1 98 ? 4.849 -1.856 7.446 1.00 98.00 98 GLN A C 1
ATOM 770 O O . GLN A 1 98 ? 4.143 -2.253 8.375 1.00 98.00 98 GLN A O 1
ATOM 775 N N . ASP A 1 99 ? 5.008 -0.560 7.180 1.00 98.19 99 ASP A N 1
ATOM 776 C CA . ASP A 1 99 ? 4.401 0.500 7.990 1.00 98.19 99 ASP A CA 1
ATOM 777 C C . ASP A 1 99 ? 2.875 0.379 8.027 1.00 98.19 99 ASP A C 1
ATOM 779 O O . ASP A 1 99 ? 2.264 0.481 9.091 1.00 98.19 99 ASP A O 1
ATOM 783 N N . SER A 1 100 ? 2.247 0.103 6.881 1.00 98.31 100 SER A N 1
ATOM 784 C CA . SER A 1 100 ? 0.798 -0.086 6.798 1.00 98.31 100 SER A CA 1
ATOM 785 C C . SER A 1 100 ? 0.329 -1.261 7.657 1.00 98.31 100 SER A C 1
ATOM 787 O O . SER A 1 100 ? -0.629 -1.110 8.416 1.00 98.31 100 SER A O 1
ATOM 789 N N . THR A 1 101 ? 1.031 -2.399 7.611 1.00 98.25 101 THR A N 1
ATOM 790 C CA . THR A 1 101 ? 0.696 -3.566 8.446 1.00 98.25 101 THR A CA 1
ATOM 791 C C . THR A 1 101 ? 0.853 -3.272 9.937 1.00 98.25 101 THR A C 1
ATOM 793 O O . THR A 1 101 ? -0.019 -3.624 10.731 1.00 98.25 101 THR A O 1
ATOM 796 N N . TYR A 1 102 ? 1.914 -2.557 10.321 1.00 98.25 102 TYR A N 1
ATOM 797 C CA . TYR A 1 102 ? 2.147 -2.145 11.702 1.00 98.25 102 TYR A CA 1
ATOM 798 C C . TYR A 1 102 ? 1.058 -1.191 12.208 1.00 98.25 102 TYR A C 1
ATOM 800 O O . TYR A 1 102 ? 0.527 -1.366 13.307 1.00 98.25 102 TYR A O 1
ATOM 808 N N . LEU A 1 103 ? 0.695 -0.191 11.401 1.00 98.44 103 LEU A N 1
ATOM 809 C CA . LEU A 1 103 ? -0.357 0.763 11.747 1.00 98.44 103 LEU A CA 1
ATOM 810 C C . LEU A 1 103 ? -1.720 0.083 11.866 1.00 98.44 103 LEU A C 1
ATOM 812 O O . LEU A 1 103 ? -2.471 0.419 12.778 1.00 98.44 103 LEU A O 1
ATOM 816 N N . HIS A 1 104 ? -2.021 -0.883 10.999 1.00 98.44 104 HIS A N 1
ATOM 817 C CA . HIS A 1 104 ? -3.270 -1.636 11.069 1.00 98.44 104 HIS A CA 1
ATOM 818 C C . HIS A 1 104 ? -3.378 -2.430 12.376 1.00 98.44 104 HIS A C 1
ATOM 820 O O . HIS A 1 104 ? -4.361 -2.279 13.095 1.00 98.44 104 HIS A O 1
ATOM 826 N N . ALA A 1 105 ? -2.323 -3.159 12.753 1.00 98.31 105 ALA A N 1
ATOM 827 C CA . ALA A 1 105 ? -2.279 -3.882 14.026 1.00 98.31 105 ALA A CA 1
ATOM 828 C C . ALA A 1 105 ? -2.421 -2.942 15.238 1.00 98.31 105 ALA A C 1
ATOM 830 O O . ALA A 1 105 ? -3.061 -3.274 16.234 1.00 98.31 105 ALA A O 1
ATOM 831 N N . LYS A 1 106 ? -1.846 -1.735 15.159 1.00 98.38 106 LYS A N 1
ATOM 832 C CA . LYS A 1 106 ? -1.988 -0.731 16.218 1.00 98.38 106 LYS A CA 1
ATOM 833 C C . LYS A 1 106 ? -3.414 -0.191 16.318 1.00 98.38 106 LYS A C 1
ATOM 835 O O . LYS A 1 106 ? -3.872 0.065 17.428 1.00 98.38 106 LYS A O 1
ATOM 840 N N . ILE A 1 107 ? -4.091 0.010 15.188 1.00 98.50 107 ILE A N 1
ATOM 841 C CA . ILE A 1 107 ? -5.499 0.422 15.160 1.00 98.50 107 ILE A CA 1
ATOM 842 C C . ILE A 1 107 ? -6.365 -0.657 15.805 1.00 98.50 107 ILE A C 1
ATOM 844 O O . ILE A 1 107 ? -7.097 -0.333 16.731 1.00 98.50 107 ILE A O 1
ATOM 848 N N . GLU A 1 108 ? -6.201 -1.917 15.412 1.00 98.31 108 GLU A N 1
ATOM 849 C CA . GLU A 1 108 ? -6.957 -3.046 15.969 1.00 98.31 108 GLU A CA 1
ATOM 850 C C . GLU A 1 108 ? -6.787 -3.152 17.496 1.00 98.31 108 GLU A C 1
ATOM 852 O O . GLU A 1 108 ? -7.765 -3.206 18.238 1.00 98.31 108 GLU A O 1
ATOM 857 N N . ALA A 1 109 ? -5.551 -3.046 17.997 1.00 98.25 109 ALA A N 1
ATOM 858 C CA . ALA A 1 109 ? -5.288 -3.052 19.438 1.00 98.25 109 ALA A CA 1
ATOM 859 C C . ALA A 1 109 ? -5.917 -1.851 20.177 1.00 98.25 109 ALA A C 1
ATOM 861 O O . ALA A 1 109 ? -6.328 -1.960 21.336 1.00 98.25 109 ALA A O 1
ATOM 862 N N . MET A 1 110 ? -5.981 -0.679 19.535 1.00 98.19 110 MET A N 1
ATOM 863 C CA . MET A 1 110 ? -6.665 0.485 20.105 1.00 98.19 110 MET A CA 1
ATOM 864 C C . MET A 1 110 ? -8.184 0.306 20.097 1.00 98.19 110 MET A C 1
ATOM 866 O O . MET A 1 110 ? -8.830 0.714 21.060 1.00 98.19 110 MET A O 1
ATOM 870 N N . GLU A 1 111 ? -8.748 -0.295 19.053 1.00 98.38 111 GLU A N 1
ATOM 871 C CA . GLU A 1 111 ? -10.178 -0.601 18.963 1.00 98.38 111 GLU A CA 1
ATOM 872 C C . GLU A 1 111 ? -10.603 -1.587 20.055 1.00 98.38 111 GLU A C 1
ATOM 874 O O . GLU A 1 111 ? -11.563 -1.305 20.770 1.00 98.38 111 GLU A O 1
ATOM 879 N N . GLU A 1 112 ? -9.837 -2.658 20.279 1.00 98.12 112 GLU A N 1
ATOM 880 C CA . GLU A 1 112 ? -10.083 -3.615 21.368 1.00 98.12 112 GLU A CA 1
ATOM 881 C C . GLU A 1 112 ? -10.032 -2.933 22.746 1.00 98.12 112 GLU A C 1
ATOM 883 O O . GLU A 1 112 ? -10.904 -3.126 23.596 1.00 98.12 112 GLU A O 1
ATOM 888 N N . SER A 1 113 ? -9.037 -2.069 22.964 1.00 98.00 113 SER A N 1
ATOM 889 C CA . SER A 1 113 ? -8.907 -1.307 24.211 1.00 98.00 113 SER A CA 1
ATOM 890 C C . SER A 1 113 ? -10.078 -0.341 24.424 1.00 98.00 113 SER A C 1
ATOM 892 O O . SER A 1 113 ? -10.612 -0.229 25.531 1.00 98.00 113 SER A O 1
ATOM 894 N N . LEU A 1 114 ? -10.527 0.341 23.365 1.00 97.94 114 LEU A N 1
ATOM 895 C CA . LEU A 1 114 ? -11.706 1.206 23.417 1.00 97.94 114 LEU A CA 1
ATOM 896 C C . LEU A 1 114 ? -12.979 0.409 23.702 1.00 97.94 114 LEU A C 1
ATOM 898 O O . LEU A 1 114 ? -13.819 0.876 24.477 1.00 97.94 114 LEU A O 1
ATOM 902 N N . GLU A 1 115 ? -13.119 -0.779 23.121 1.00 97.25 115 GLU A N 1
ATOM 903 C CA . GLU A 1 115 ? -14.241 -1.672 23.387 1.00 97.25 115 GLU A CA 1
ATOM 904 C C . GLU A 1 115 ? -14.258 -2.133 24.853 1.00 97.25 115 GLU A C 1
ATOM 906 O O . GLU A 1 115 ? -15.293 -2.004 25.514 1.00 97.25 115 GLU A O 1
ATOM 911 N N . ASP A 1 116 ? -13.127 -2.578 25.411 1.00 97.56 116 ASP A N 1
ATOM 912 C CA . ASP A 1 116 ? -13.023 -2.953 26.832 1.00 97.56 116 ASP A CA 1
ATOM 913 C C . ASP A 1 116 ? -13.350 -1.769 27.752 1.00 97.56 116 ASP A C 1
ATOM 915 O O . ASP A 1 116 ? -14.160 -1.900 28.677 1.00 97.56 116 ASP A O 1
ATOM 919 N N . LEU A 1 117 ? -12.797 -0.583 27.479 1.00 97.00 117 LEU A N 1
ATOM 920 C CA . LEU A 1 117 ? -13.096 0.624 28.252 1.00 97.00 117 LEU A CA 1
ATOM 921 C C . LEU A 1 117 ? -14.577 0.999 28.180 1.00 97.00 117 LEU A C 1
ATOM 923 O O . LEU A 1 117 ? -15.177 1.345 29.204 1.00 97.00 117 LEU A O 1
ATOM 927 N N . ASN A 1 118 ? -15.187 0.905 27.001 1.00 95.25 118 ASN A N 1
ATOM 928 C CA . ASN A 1 118 ? -16.606 1.175 26.827 1.00 95.25 118 ASN A CA 1
ATOM 929 C C . ASN A 1 118 ? -17.466 0.155 27.588 1.00 95.25 118 ASN A C 1
ATOM 931 O O . ASN A 1 118 ? -18.375 0.545 28.323 1.00 95.25 118 ASN A O 1
ATOM 935 N N . ASN A 1 119 ? -17.136 -1.132 27.495 1.00 94.88 119 ASN A N 1
ATOM 936 C CA . ASN A 1 119 ? -17.831 -2.200 28.209 1.00 94.88 119 ASN A CA 1
ATOM 937 C C . ASN A 1 119 ? -17.719 -2.027 29.728 1.00 94.88 119 ASN A C 1
ATOM 939 O O . ASN A 1 119 ? -18.719 -2.143 30.438 1.00 94.88 119 ASN A O 1
ATOM 943 N N . ARG A 1 120 ? -16.540 -1.669 30.248 1.00 94.62 120 ARG A N 1
ATOM 944 C CA . ARG A 1 120 ? -16.340 -1.381 31.679 1.00 94.62 120 ARG A CA 1
ATOM 945 C C . ARG A 1 120 ? -17.103 -0.146 32.135 1.00 94.62 120 ARG A C 1
ATOM 947 O O . ARG A 1 120 ? -17.728 -0.181 33.193 1.00 94.62 120 ARG A O 1
ATOM 954 N N . SER A 1 121 ? -17.085 0.914 31.332 1.00 92.00 121 SER A N 1
ATOM 955 C CA . SER A 1 121 ? -17.816 2.158 31.599 1.00 92.00 121 SER A CA 1
ATOM 956 C C . SER A 1 121 ? -19.331 1.933 31.640 1.00 92.00 121 SER A C 1
ATOM 958 O O . SER A 1 121 ? -20.033 2.507 32.474 1.00 92.00 121 SER A O 1
ATOM 960 N N . GLN A 1 122 ? -19.846 1.049 30.782 1.00 90.06 122 GLN A N 1
ATOM 961 C CA . GLN A 1 122 ? -21.276 0.759 30.677 1.00 90.06 122 GLN A CA 1
ATOM 962 C C . GLN A 1 122 ? -21.739 -0.455 31.491 1.00 90.06 122 GLN A C 1
ATOM 964 O O . GLN A 1 122 ? -22.939 -0.711 31.542 1.00 90.06 122 GLN A O 1
ATOM 969 N N . ARG A 1 123 ? -20.842 -1.178 32.174 1.00 93.12 123 ARG A N 1
ATOM 970 C CA . ARG A 1 123 ? -21.158 -2.430 32.890 1.00 93.12 123 ARG A CA 1
ATOM 971 C C . ARG A 1 123 ? -22.305 -2.301 33.897 1.00 93.12 123 ARG A C 1
ATOM 973 O O . ARG A 1 123 ? -23.057 -3.249 34.094 1.00 93.12 123 ARG A O 1
ATOM 980 N N . ASN A 1 124 ? -22.439 -1.131 34.516 1.00 90.62 124 ASN A N 1
ATOM 981 C CA . ASN A 1 124 ? -23.470 -0.854 35.518 1.00 90.62 124 ASN A CA 1
ATOM 982 C C . ASN A 1 124 ? -24.697 -0.128 34.939 1.00 90.62 124 ASN A C 1
ATOM 984 O O . ASN A 1 124 ? -25.588 0.275 35.688 1.00 90.62 124 ASN A O 1
ATOM 988 N N . ASN A 1 125 ? -24.758 0.053 33.618 1.00 90.75 125 ASN A N 1
ATOM 989 C CA . ASN A 1 125 ? -25.863 0.720 32.946 1.00 90.75 125 ASN A CA 1
ATOM 990 C C . ASN A 1 125 ? -26.830 -0.328 32.386 1.00 90.75 125 ASN A C 1
ATOM 992 O O . ASN A 1 125 ? -26.453 -1.175 31.582 1.00 90.75 125 ASN A O 1
ATOM 996 N N . ILE A 1 126 ? -28.104 -0.240 32.769 1.00 89.94 126 ILE A N 1
ATOM 997 C CA . ILE A 1 126 ? -29.159 -1.125 32.264 1.00 89.94 126 ILE A CA 1
ATOM 998 C C . ILE A 1 126 ? -30.047 -0.336 31.301 1.00 89.94 126 ILE A C 1
ATOM 1000 O O . ILE A 1 126 ? -30.589 0.712 31.661 1.00 89.94 126 ILE A O 1
ATOM 1004 N N . GLN A 1 127 ? -30.232 -0.845 30.079 1.00 90.12 127 GLN A N 1
ATOM 1005 C CA . GLN A 1 127 ? -31.151 -0.252 29.107 1.00 90.12 127 GLN A CA 1
ATOM 1006 C C . GLN A 1 127 ? -32.530 -0.916 29.191 1.00 90.12 127 GLN A C 1
ATOM 1008 O O . GLN A 1 127 ? -32.706 -2.064 28.793 1.00 90.12 127 GLN A O 1
ATOM 1013 N N . ILE A 1 128 ? -33.531 -0.168 29.656 1.00 88.81 128 ILE A N 1
ATOM 1014 C CA . ILE A 1 128 ? -34.917 -0.643 29.762 1.00 88.81 128 ILE A CA 1
ATOM 1015 C C . ILE A 1 128 ? -35.723 -0.115 28.571 1.00 88.81 128 ILE A C 1
ATOM 1017 O O . ILE A 1 128 ? -35.730 1.085 28.289 1.00 88.81 128 ILE A O 1
ATOM 1021 N N . ARG A 1 129 ? -36.401 -1.017 27.856 1.00 89.38 129 ARG A N 1
ATOM 1022 C CA . ARG A 1 129 ? -37.246 -0.708 26.689 1.00 89.38 129 ARG A CA 1
ATOM 1023 C C . ARG A 1 129 ? -38.720 -0.951 27.024 1.00 89.38 129 ARG A C 1
ATOM 1025 O O . ARG A 1 129 ? -39.026 -1.733 27.912 1.00 89.38 129 ARG A O 1
ATOM 1032 N N . GLY A 1 130 ? -39.626 -0.275 26.312 1.00 87.31 130 GLY A N 1
ATOM 1033 C CA . GLY A 1 130 ? -41.078 -0.440 26.493 1.00 87.31 130 GLY A CA 1
ATOM 1034 C C . GLY A 1 130 ? -41.704 0.407 27.608 1.00 87.31 130 GLY A C 1
ATOM 1035 O O . GLY A 1 130 ? -42.880 0.235 27.906 1.00 87.31 130 GLY A O 1
ATOM 1036 N N . LEU A 1 131 ? -40.956 1.339 28.212 1.00 86.00 131 LEU A N 1
ATOM 1037 C CA . LEU A 1 131 ? -41.522 2.292 29.170 1.00 86.00 131 LEU A CA 1
ATOM 1038 C C . LEU A 1 131 ? -42.347 3.373 28.446 1.00 86.00 131 LEU A C 1
ATOM 1040 O O . LEU A 1 131 ? -41.788 4.045 27.571 1.00 86.00 131 LEU A O 1
ATOM 1044 N N . PRO A 1 132 ? -43.618 3.607 28.836 1.00 85.12 132 PRO A N 1
ATOM 1045 C CA . PRO A 1 132 ? -44.455 4.648 28.245 1.00 85.12 132 PRO A CA 1
ATOM 1046 C C . PRO A 1 132 ? -43.788 6.026 28.291 1.00 85.12 132 PRO A C 1
ATOM 1048 O O . PRO A 1 132 ? -43.178 6.401 29.297 1.00 85.12 132 PRO A O 1
ATOM 1051 N N . GLU A 1 133 ? -43.915 6.804 27.216 1.00 84.00 133 GLU A N 1
ATOM 1052 C CA . GLU A 1 133 ? -43.332 8.153 27.125 1.00 84.00 133 GLU A CA 1
ATOM 1053 C C . GLU A 1 133 ? -44.023 9.168 28.043 1.00 84.00 133 GLU A C 1
ATOM 1055 O O . GLU A 1 133 ? -43.381 10.115 28.485 1.00 84.00 133 GLU A O 1
ATOM 1060 N N . ALA A 1 134 ? -45.284 8.918 28.418 1.00 84.50 134 ALA A N 1
ATOM 1061 C CA . ALA A 1 134 ? -46.060 9.759 29.333 1.00 84.50 134 ALA A CA 1
ATOM 1062 C C . ALA A 1 134 ? -45.441 9.891 30.741 1.00 84.50 134 ALA A C 1
ATOM 1064 O O . ALA A 1 134 ? -45.795 10.797 31.491 1.00 84.50 134 ALA A O 1
ATOM 1065 N N . VAL A 1 135 ? -44.514 9.000 31.115 1.00 82.00 135 VAL A N 1
ATOM 1066 C CA . VAL A 1 135 ? -43.794 9.091 32.391 1.00 82.00 135 VAL A CA 1
ATOM 1067 C C . VAL A 1 135 ? -42.754 10.208 32.308 1.00 82.00 135 VAL A C 1
ATOM 1069 O O . VAL A 1 135 ? -41.767 10.100 31.569 1.00 82.00 135 VAL A O 1
ATOM 1072 N N . THR A 1 136 ? -42.964 11.258 33.103 1.00 82.50 136 THR A N 1
ATOM 1073 C CA . THR A 1 136 ? -42.039 12.386 33.251 1.00 82.50 136 THR A CA 1
ATOM 1074 C C . THR A 1 136 ? -40.712 11.947 33.877 1.00 82.50 136 THR A C 1
ATOM 1076 O O . THR A 1 136 ? -40.627 10.927 34.564 1.00 82.50 136 THR A O 1
ATOM 1079 N N . MET A 1 137 ? -39.650 12.728 33.657 1.00 78.38 137 MET A N 1
ATOM 1080 C CA . MET A 1 137 ? -38.317 12.428 34.202 1.00 78.38 137 MET A CA 1
ATOM 1081 C C . MET A 1 137 ? -38.308 12.386 35.739 1.00 78.38 137 MET A C 1
ATOM 1083 O O . MET A 1 137 ? -37.616 11.553 36.319 1.00 78.38 137 MET A O 1
ATOM 1087 N N . GLU A 1 138 ? -39.125 13.219 36.389 1.00 79.88 138 GLU A N 1
ATOM 1088 C CA . GLU A 1 138 ? -39.303 13.224 37.849 1.00 79.88 138 GLU A CA 1
ATOM 1089 C C . GLU A 1 138 ? -39.962 11.931 38.360 1.00 79.88 138 GLU A C 1
ATOM 1091 O O . GLU A 1 138 ? -39.565 11.395 39.393 1.00 79.88 138 GLU A O 1
ATOM 1096 N N . GLY A 1 139 ? -40.916 11.369 37.607 1.00 84.88 139 GLY A N 1
ATOM 1097 C CA . GLY A 1 139 ? -41.584 10.108 37.946 1.00 84.88 139 GLY A CA 1
ATOM 1098 C C . GLY A 1 139 ? -40.788 8.848 37.589 1.00 84.88 139 GLY A C 1
ATOM 1099 O O . GLY A 1 139 ? -41.090 7.764 38.095 1.00 84.88 139 GLY A O 1
ATOM 1100 N N . LEU A 1 140 ? -39.756 8.968 36.746 1.00 88.06 140 LEU A N 1
ATOM 1101 C CA . LEU A 1 140 ? -39.010 7.829 36.204 1.00 88.06 140 LEU A CA 1
ATOM 1102 C C . LEU A 1 140 ? -38.359 6.980 37.303 1.00 88.06 140 LEU A C 1
ATOM 1104 O O . LEU A 1 140 ? -38.434 5.755 37.256 1.00 88.06 140 LEU A O 1
ATOM 1108 N N . HIS A 1 141 ? -37.782 7.612 38.328 1.00 87.56 141 HIS A N 1
ATOM 1109 C CA . HIS A 1 141 ? -37.170 6.895 39.452 1.00 87.56 141 HIS A CA 1
ATOM 1110 C C . HIS A 1 141 ? -38.183 6.027 40.210 1.00 87.56 141 HIS A C 1
ATOM 1112 O O . HIS A 1 141 ? -37.861 4.903 40.594 1.00 87.56 141 HIS A O 1
ATOM 1118 N N . ASN A 1 142 ? -39.412 6.515 40.398 1.00 87.06 142 ASN A N 1
ATOM 1119 C CA . ASN A 1 142 ? -40.456 5.784 41.119 1.00 87.06 142 ASN A CA 1
ATOM 1120 C C . ASN A 1 142 ? -40.951 4.581 40.315 1.00 87.06 142 ASN A C 1
ATOM 1122 O O . ASN A 1 142 ? -41.086 3.488 40.864 1.00 87.06 142 ASN A O 1
ATOM 1126 N N . VAL A 1 143 ? -41.153 4.765 39.006 1.00 89.00 143 VAL A N 1
ATOM 1127 C CA . VAL A 1 143 ? -41.535 3.675 38.097 1.00 89.00 143 VAL A CA 1
ATOM 1128 C C . VAL A 1 143 ? -40.455 2.595 38.062 1.00 89.00 143 VAL A C 1
ATOM 1130 O O . VAL A 1 143 ? -40.775 1.415 38.175 1.00 89.00 143 VAL A O 1
ATOM 1133 N N . LEU A 1 144 ? -39.178 2.983 37.978 1.00 89.38 144 LEU A N 1
ATOM 1134 C CA . LEU A 1 144 ? -38.061 2.037 37.987 1.00 89.38 144 LEU A CA 1
ATOM 1135 C C . LEU A 1 144 ? -37.965 1.266 39.308 1.00 89.38 144 LEU A C 1
ATOM 1137 O O . LEU A 1 144 ? -37.837 0.047 39.282 1.00 89.38 144 LEU A O 1
ATOM 1141 N N . LYS A 1 145 ? -38.089 1.935 40.461 1.00 86.81 145 LYS A N 1
ATOM 1142 C CA . LYS A 1 145 ? -38.111 1.256 41.770 1.00 86.81 145 LYS A CA 1
ATOM 1143 C C . LYS A 1 145 ? -39.273 0.269 41.887 1.00 86.81 145 LYS A C 1
ATOM 1145 O O . LYS A 1 145 ? -39.079 -0.835 42.388 1.00 86.81 145 LYS A O 1
ATOM 1150 N N . GLY A 1 146 ? -40.461 0.646 41.410 1.00 88.12 146 GLY A N 1
ATOM 1151 C CA . GLY A 1 146 ? -41.625 -0.240 41.375 1.00 88.12 146 GLY A CA 1
ATOM 1152 C C . GLY A 1 146 ? -41.398 -1.467 40.490 1.00 88.12 146 GLY A C 1
ATOM 1153 O O . GLY A 1 146 ? -41.687 -2.583 40.914 1.00 88.12 146 GLY A O 1
ATOM 1154 N N . LEU A 1 147 ? -40.817 -1.264 39.304 1.00 89.31 147 LEU A N 1
ATOM 1155 C CA . LEU A 1 147 ? -40.473 -2.334 38.366 1.00 89.31 147 LEU A CA 1
ATOM 1156 C C . LEU A 1 147 ? -39.427 -3.293 38.948 1.00 89.31 147 LEU A C 1
ATOM 1158 O O . LEU A 1 147 ? -39.594 -4.505 38.880 1.00 89.31 147 LEU A O 1
ATOM 1162 N N . PHE A 1 148 ? -38.354 -2.777 39.548 1.00 88.94 148 PHE A N 1
ATOM 1163 C CA . PHE A 1 148 ? -37.343 -3.643 40.154 1.00 88.94 148 PHE A CA 1
ATOM 1164 C C . PHE A 1 148 ? -37.897 -4.408 41.353 1.00 88.94 148 PHE A C 1
ATOM 1166 O O . PHE A 1 148 ? -37.604 -5.588 41.482 1.00 88.94 148 PHE A O 1
ATOM 1173 N N . LYS A 1 149 ? -38.755 -3.796 42.177 1.00 87.75 149 LYS A N 1
ATOM 1174 C CA . LYS A 1 149 ? -39.395 -4.483 43.306 1.00 87.75 149 LYS A CA 1
ATOM 1175 C C . LYS A 1 149 ? -40.363 -5.586 42.866 1.00 87.75 149 LYS A C 1
ATOM 1177 O O . LYS A 1 149 ? -40.515 -6.568 43.584 1.00 87.75 149 LYS A O 1
ATOM 1182 N N . SER A 1 150 ? -41.026 -5.442 41.716 1.00 89.75 150 SER A N 1
ATOM 1183 C CA . SER A 1 150 ? -41.901 -6.501 41.199 1.00 89.75 150 SER A CA 1
ATOM 1184 C C . SER A 1 150 ? -41.119 -7.682 40.621 1.00 89.75 150 SER A C 1
ATOM 1186 O O . SER A 1 150 ? -41.572 -8.815 40.743 1.00 89.75 150 SER A O 1
ATOM 1188 N N . ILE A 1 151 ? -39.952 -7.431 40.018 1.00 89.75 151 ILE A N 1
ATOM 1189 C CA . ILE A 1 151 ? -39.090 -8.474 39.438 1.00 89.75 151 ILE A CA 1
ATOM 1190 C C . ILE A 1 151 ? -38.217 -9.143 40.514 1.00 89.75 151 ILE A C 1
ATOM 1192 O O . ILE A 1 151 ? -38.004 -10.351 40.469 1.00 89.75 151 ILE A O 1
ATOM 1196 N N . LEU A 1 152 ? -37.722 -8.369 41.481 1.00 88.25 152 LEU A N 1
ATOM 1197 C CA . LEU A 1 152 ? -36.823 -8.789 42.561 1.00 88.25 152 LEU A CA 1
ATOM 1198 C C . LEU A 1 152 ? -37.479 -8.506 43.925 1.00 88.25 152 LEU A C 1
ATOM 1200 O O . LEU A 1 152 ? -37.080 -7.569 44.619 1.00 88.25 152 LEU A O 1
ATOM 1204 N N . PRO A 1 153 ? -38.494 -9.289 44.330 1.00 84.44 153 PRO A N 1
ATOM 1205 C CA . PRO A 1 153 ? -39.239 -9.039 45.564 1.00 84.44 153 PRO A CA 1
ATOM 1206 C C . PRO A 1 153 ? -38.405 -9.232 46.840 1.00 84.44 153 PRO A C 1
ATOM 1208 O O . PRO A 1 153 ? -38.728 -8.634 47.864 1.00 84.44 153 PRO A O 1
ATOM 1211 N N . GLU A 1 154 ? -37.338 -10.036 46.781 1.00 84.69 154 GLU A N 1
ATOM 1212 C CA . GLU A 1 154 ? -36.428 -10.286 47.909 1.00 84.69 154 GLU A CA 1
ATOM 1213 C C . GLU A 1 154 ? -35.315 -9.235 48.049 1.00 84.69 154 GLU A C 1
ATOM 1215 O O . GLU A 1 154 ? -34.684 -9.153 49.101 1.00 84.69 154 GLU A O 1
ATOM 1220 N N . ALA A 1 155 ? -35.073 -8.412 47.022 1.00 78.50 155 ALA A N 1
ATOM 1221 C CA . ALA A 1 155 ? -34.061 -7.364 47.091 1.00 78.50 155 ALA A CA 1
ATOM 1222 C C . ALA A 1 155 ? -34.560 -6.212 47.974 1.00 78.50 155 ALA A C 1
ATOM 1224 O O . ALA A 1 155 ? -35.654 -5.672 47.767 1.00 78.50 155 ALA A O 1
ATOM 1225 N N . SER A 1 156 ? -33.760 -5.805 48.960 1.00 73.44 156 SER A N 1
ATOM 1226 C CA . SER A 1 156 ? -34.139 -4.692 49.821 1.00 73.44 156 SER A CA 1
ATOM 1227 C C . SER A 1 156 ? -34.026 -3.367 49.057 1.00 73.44 156 SER A C 1
ATOM 1229 O O . SER A 1 156 ? -33.238 -3.208 48.124 1.00 73.44 156 SER A O 1
ATOM 1231 N N . ALA A 1 157 ? -34.800 -2.358 49.464 1.00 67.62 157 ALA A N 1
ATOM 1232 C CA . ALA A 1 157 ? -34.738 -1.031 48.841 1.00 67.62 157 ALA A CA 1
ATOM 1233 C C . ALA A 1 157 ? -33.365 -0.343 49.007 1.00 67.62 157 ALA A C 1
ATOM 1235 O O . ALA A 1 157 ? -33.084 0.622 48.298 1.00 67.62 157 ALA A O 1
ATOM 1236 N N . GLN A 1 158 ? -32.537 -0.823 49.941 1.00 69.19 158 GLN A N 1
ATOM 1237 C CA . GLN A 1 158 ? -31.171 -0.351 50.178 1.00 69.19 158 GLN A CA 1
ATOM 1238 C C . GLN A 1 158 ? -30.172 -0.971 49.189 1.00 69.19 158 GLN A C 1
ATOM 1240 O O . GLN A 1 158 ? -29.151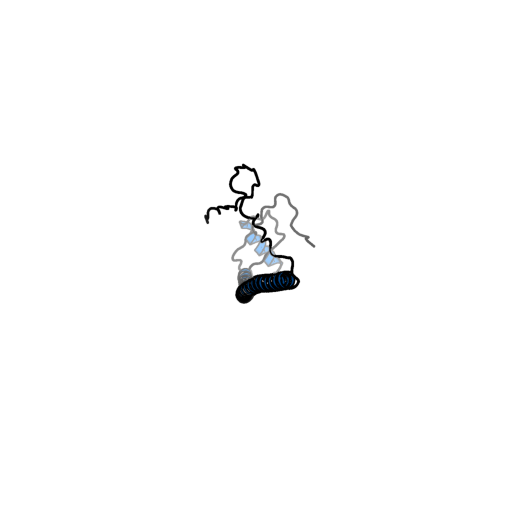 -0.349 48.906 1.00 69.19 158 GLN A O 1
ATOM 1245 N N . ASP A 1 159 ? -30.502 -2.125 48.600 1.00 73.56 159 ASP A N 1
ATOM 1246 C CA . ASP A 1 159 ? -29.652 -2.821 47.626 1.00 73.56 159 ASP A CA 1
ATOM 1247 C C . ASP A 1 159 ? -29.765 -2.214 46.214 1.00 73.56 159 ASP A C 1
ATOM 1249 O O . ASP A 1 159 ? -28.856 -2.330 45.393 1.00 73.56 159 ASP A O 1
ATOM 1253 N N . LEU A 1 160 ? -30.869 -1.515 45.922 1.00 77.25 160 LEU A N 1
ATOM 1254 C CA . LEU A 1 160 ? -31.143 -0.890 44.623 1.00 77.25 160 LEU A CA 1
ATOM 1255 C C . LEU A 1 160 ? -30.680 0.577 44.588 1.00 77.25 160 LEU A C 1
ATOM 1257 O O . LEU A 1 160 ? -31.488 1.513 44.545 1.00 77.25 160 LEU A O 1
ATOM 1261 N N . LEU A 1 161 ? -29.362 0.787 44.587 1.00 83.19 161 LEU A N 1
ATOM 1262 C CA . LEU A 1 161 ? -28.753 2.114 44.450 1.00 83.19 161 LEU A CA 1
ATOM 1263 C C . LEU A 1 161 ? -28.737 2.571 42.983 1.00 83.19 161 LEU A C 1
ATOM 1265 O O . LEU A 1 161 ? -27.840 2.243 42.209 1.00 83.19 161 LEU A O 1
ATOM 1269 N N . LEU A 1 162 ? -29.732 3.369 42.597 1.00 85.06 162 LEU A N 1
ATOM 1270 C CA . LEU A 1 162 ? -29.791 3.992 41.276 1.00 85.06 162 LEU A CA 1
ATOM 1271 C C . LEU A 1 162 ? -29.061 5.343 41.294 1.00 85.06 162 LEU A C 1
ATOM 1273 O O . LEU A 1 162 ? -29.563 6.305 41.867 1.00 85.06 162 LEU A O 1
ATOM 1277 N N . TYR A 1 163 ? -27.890 5.423 40.656 1.00 86.69 163 TYR A N 1
ATOM 1278 C CA . TYR A 1 163 ? -27.107 6.666 40.599 1.00 86.69 163 TYR A CA 1
ATOM 1279 C C . TYR A 1 163 ? -27.706 7.698 39.632 1.00 86.69 163 TYR A C 1
ATOM 1281 O O . TYR A 1 163 ? -27.789 8.886 39.937 1.00 86.69 163 TYR A O 1
ATOM 1289 N N . ARG A 1 164 ? -28.131 7.249 38.445 1.00 88.06 164 ARG A N 1
ATOM 1290 C CA . ARG A 1 164 ? -28.691 8.112 37.402 1.00 88.06 164 ARG A CA 1
ATOM 1291 C C . ARG A 1 164 ? -29.710 7.346 36.573 1.00 88.06 164 ARG A C 1
ATOM 1293 O O . ARG A 1 164 ? -29.430 6.249 36.105 1.00 88.06 164 ARG A O 1
ATOM 1300 N N . ALA A 1 165 ? -30.851 7.973 36.308 1.00 88.50 165 ALA A N 1
ATOM 1301 C CA . ALA A 1 165 ? -31.824 7.501 35.331 1.00 88.50 165 ALA A CA 1
ATOM 1302 C C . ALA A 1 165 ? -32.100 8.603 34.316 1.00 88.50 165 ALA A C 1
ATOM 1304 O O . ALA A 1 165 ? -32.317 9.758 34.678 1.00 88.50 165 ALA A O 1
ATOM 1305 N N . HIS A 1 166 ? -32.075 8.248 33.040 1.00 87.62 166 HIS A N 1
ATOM 1306 C CA . HIS A 1 166 ? -32.426 9.157 31.963 1.00 87.62 166 HIS A CA 1
ATOM 1307 C C . HIS A 1 166 ? -32.978 8.366 30.783 1.00 87.62 166 HIS A C 1
ATOM 1309 O O . HIS A 1 166 ? -32.676 7.184 30.611 1.00 87.62 166 HIS A O 1
ATOM 1315 N N . ARG A 1 167 ? -33.794 9.022 29.960 1.00 86.44 167 ARG A N 1
ATOM 1316 C CA . ARG A 1 167 ? -34.168 8.478 28.657 1.00 86.44 167 ARG A CA 1
ATOM 1317 C C . ARG A 1 167 ? -32.982 8.642 27.712 1.00 86.44 167 ARG A C 1
ATOM 1319 O O . ARG A 1 167 ? -32.347 9.695 27.698 1.00 86.44 167 ARG A O 1
ATOM 1326 N N . ALA A 1 168 ? -32.684 7.604 26.934 1.00 83.06 168 ALA A N 1
ATOM 1327 C CA . ALA A 1 168 ? -31.707 7.719 25.862 1.00 83.06 168 ALA A CA 1
ATOM 1328 C C . ALA A 1 168 ? -32.179 8.803 24.883 1.00 83.06 168 ALA A C 1
ATOM 1330 O O . ALA A 1 168 ? -33.344 8.798 24.476 1.00 83.06 168 ALA A O 1
ATOM 1331 N N . LEU A 1 169 ? -31.285 9.724 24.522 1.00 71.44 169 LEU A N 1
ATOM 1332 C CA . LEU A 1 169 ? -31.546 10.721 23.490 1.00 71.44 169 LEU A CA 1
ATOM 1333 C C . LEU A 1 169 ? -31.715 9.980 22.163 1.00 71.44 169 LEU A C 1
ATOM 1335 O O . LEU A 1 169 ? -30.741 9.589 21.525 1.00 71.44 169 LEU A O 1
ATOM 1339 N N . ARG A 1 170 ? -32.961 9.727 21.769 1.00 61.84 170 ARG A N 1
ATOM 1340 C CA . ARG A 1 170 ? -33.258 9.356 20.389 1.00 61.84 170 ARG A CA 1
ATOM 1341 C C . ARG A 1 170 ? -33.276 10.639 19.558 1.00 61.84 170 ARG A C 1
ATOM 1343 O O . ARG A 1 170 ? -33.794 11.645 20.049 1.00 61.84 170 ARG A O 1
ATOM 1350 N N . PRO A 1 171 ? -32.797 10.614 18.303 1.00 50.34 171 PRO A N 1
ATOM 1351 C CA . PRO A 1 171 ? -33.275 11.575 17.320 1.00 50.34 171 PRO A CA 1
ATOM 1352 C C . PRO A 1 171 ? -34.803 11.514 17.368 1.00 50.34 171 PRO A C 1
ATOM 1354 O O . PRO A 1 171 ? -35.363 10.419 17.267 1.00 50.34 171 PRO A O 1
ATOM 1357 N N . GLN A 1 172 ? -35.469 12.641 17.626 1.00 45.09 172 GLN A N 1
ATOM 1358 C CA . GLN A 1 172 ? -36.927 12.699 17.599 1.00 45.09 172 GLN A CA 1
ATOM 1359 C C . GLN A 1 172 ? -37.370 12.222 16.215 1.00 45.09 172 GLN A C 1
ATOM 1361 O O . GLN A 1 172 ? -37.179 12.909 15.214 1.00 45.09 172 GLN A O 1
ATOM 1366 N N . GLY A 1 173 ? -37.888 10.997 16.152 1.00 49.41 173 GLY A N 1
ATOM 1367 C CA . GLY A 1 173 ? -38.448 10.449 14.935 1.00 49.41 173 GLY A CA 1
ATOM 1368 C C . GLY A 1 173 ? -39.681 11.263 14.591 1.00 49.41 173 GLY A C 1
ATOM 1369 O O . GLY A 1 173 ? -40.704 11.152 15.258 1.00 49.41 173 GLY A O 1
ATOM 1370 N N . HIS A 1 174 ? -39.587 12.077 13.546 1.00 48.03 174 HIS A N 1
ATOM 1371 C CA . HIS A 1 174 ? -40.757 12.481 12.788 1.00 48.03 174 HIS A CA 1
ATOM 1372 C C . HIS A 1 174 ? -41.422 11.199 12.262 1.00 48.03 174 HIS A C 1
ATOM 1374 O O . HIS A 1 174 ? -40.918 10.610 11.314 1.00 48.03 174 HIS A O 1
ATOM 1380 N N . ASN A 1 175 ? -42.476 10.726 12.938 1.00 50.53 175 ASN A N 1
ATOM 1381 C CA . ASN A 1 175 ? -43.467 9.743 12.470 1.00 50.53 175 ASN A CA 1
ATOM 1382 C C . ASN A 1 175 ? -42.950 8.580 11.589 1.00 50.53 175 ASN A C 1
ATOM 1384 O O . ASN A 1 175 ? -43.593 8.208 10.611 1.00 50.53 175 ASN A O 1
ATOM 1388 N N . GLY A 1 176 ? -41.797 7.995 11.918 1.00 53.41 176 GLY A N 1
ATOM 1389 C CA . GLY A 1 176 ? -41.232 6.848 11.206 1.00 53.41 176 GLY A CA 1
ATOM 1390 C C . GLY A 1 176 ? -41.329 5.577 12.050 1.00 53.41 176 GLY A C 1
ATOM 1391 O O . GLY A 1 176 ? -41.121 5.656 13.265 1.00 53.41 176 GLY A O 1
ATOM 1392 N N . PRO A 1 177 ? -41.635 4.407 11.454 1.00 51.00 177 PRO A N 1
ATOM 1393 C CA . PRO A 1 177 ? -41.667 3.156 12.197 1.00 51.00 177 PRO A CA 1
ATOM 1394 C C . PRO A 1 177 ? -40.278 2.853 12.786 1.00 51.00 177 PRO A C 1
ATOM 1396 O O . PRO A 1 177 ? -39.256 3.256 12.221 1.00 51.00 177 PRO A O 1
ATOM 1399 N N . PRO A 1 178 ? -40.222 2.170 13.942 1.00 50.84 178 PRO A N 1
ATOM 1400 C CA . PRO A 1 178 ? -38.970 1.891 14.628 1.00 50.84 178 PRO A CA 1
ATOM 1401 C C . PRO A 1 178 ? -38.038 1.078 13.724 1.00 50.84 178 PRO A C 1
ATOM 1403 O O . PRO A 1 178 ? -38.468 0.116 13.095 1.00 50.84 178 PRO A O 1
ATOM 1406 N N . ALA A 1 179 ? -36.760 1.464 13.682 1.00 54.28 179 ALA A N 1
ATOM 1407 C CA . ALA A 1 179 ? -35.715 0.776 12.932 1.00 54.28 179 ALA A CA 1
ATOM 1408 C C . ALA A 1 179 ? -35.455 -0.624 13.517 1.00 54.28 179 ALA A C 1
ATOM 1410 O O . ALA A 1 179 ? -34.528 -0.830 14.297 1.00 54.28 179 ALA A O 1
ATOM 1411 N N . PHE A 1 180 ? -36.300 -1.582 13.156 1.00 57.12 180 PHE A N 1
ATOM 1412 C CA . PHE A 1 180 ? -36.075 -3.009 13.322 1.00 57.12 180 PHE A CA 1
ATOM 1413 C C . PHE A 1 180 ? -36.459 -3.704 12.014 1.00 57.12 180 PHE A C 1
ATOM 1415 O O . PHE A 1 180 ? -37.449 -3.334 11.389 1.00 57.12 180 PHE A O 1
ATOM 1422 N N . LEU A 1 181 ? -35.662 -4.717 11.654 1.00 46.69 181 LEU A N 1
ATOM 1423 C CA . LEU A 1 181 ? -35.657 -5.499 10.407 1.00 46.69 181 LEU A CA 1
ATOM 1424 C C . LEU A 1 181 ? -34.847 -4.881 9.252 1.00 46.69 181 LEU A C 1
ATOM 1426 O O . LEU A 1 181 ? -35.379 -4.482 8.220 1.00 46.69 181 LEU A O 1
ATOM 1430 N N . ARG A 1 182 ? -33.518 -4.893 9.392 1.00 39.34 182 ARG A N 1
ATOM 1431 C CA . ARG A 1 182 ? -32.672 -5.318 8.269 1.00 39.34 182 ARG A CA 1
ATOM 1432 C C . ARG A 1 182 ? -32.275 -6.762 8.559 1.00 39.34 182 ARG A C 1
ATOM 1434 O O . ARG A 1 182 ? -31.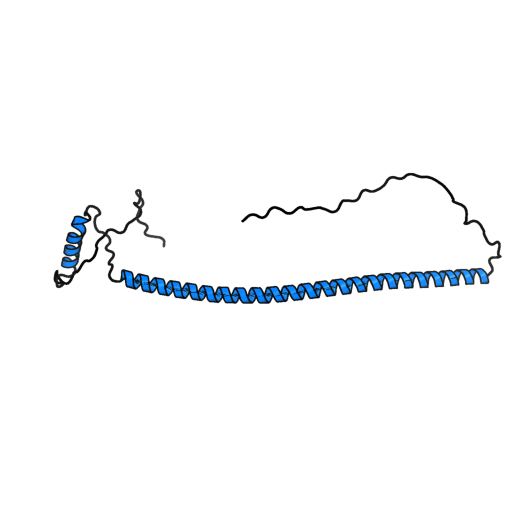493 -6.992 9.477 1.00 39.34 182 ARG A O 1
ATOM 1441 N N . ASN A 1 183 ? -32.939 -7.682 7.862 1.00 45.06 183 ASN A N 1
ATOM 1442 C CA . ASN A 1 183 ? -32.480 -9.060 7.707 1.00 45.06 183 ASN A CA 1
ATOM 1443 C C . ASN A 1 183 ? -31.178 -9.079 6.907 1.00 45.06 183 ASN A C 1
ATOM 1445 O O . ASN A 1 183 ? -31.021 -8.174 6.051 1.00 45.06 183 ASN A O 1
#

Organism: Pelobates cultripes (NCBI:txid61616)

Foldseek 3Di:
DDDDDDDDDDDDDDDDDDDDDDDDDDDDPPDPPPDPPDPVVVVVVVVVVVVVVVVVVVVVVVVVVVVVVVVVVVVVVVVVVVVVVVVVVVVVVVVVVVVVVVVVVVVVVVVVVVVVVVCVVCVPPDDDPDDDPPQDPVNPVVVVLVVCCVVCVPDDPVNPDDPDDDDPDDPPDPPDDDPDDPD

Secondary structure (DSSP, 8-state):
-----PPP-PPPP--------------S----------HHHHHHHHHHHHHHHHHHHHHHHHHHHHHHHHHHHHHHHHHHHHHHHHHHHHHHHHHHHHHHHHHHHHHHHHHHHHHHHHHHHHTT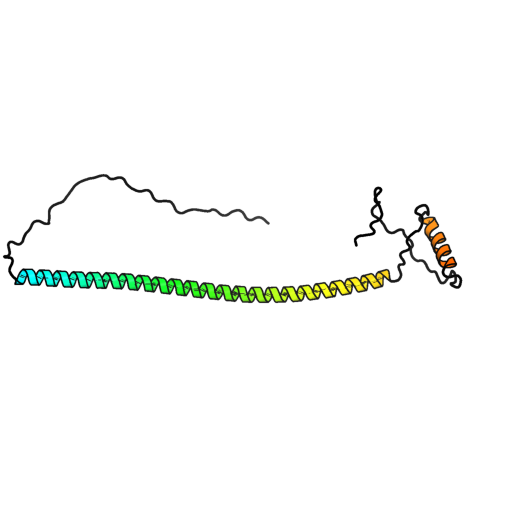--------TTS-HHHHHHHHHHHHHHH-TTS-TTT--------------SS---S----

Sequence (183 aa):
MFHPQQEQGQPSCRQNTEETDTDSDESEYNKAPDAPLTPHNMQTMLRKATTDIKSHLASELDKRLSGIKEDIESLTSRTNHMEARIKELTTSSQAHSQDSTYLHAKIEAMEESLEDLNNRSQRNNIQIRGLPEAVTMEGLHNVLKGLFKSILPEASAQDLLLYRAHRALRPQGHNGPPAFLRN

pLDDT: mean 79.85, std 21.2, range [33.12, 98.56]

Radius of gyration: 49.47 Å; chains: 1; bounding box: 92×43×127 Å

InterPro domains:
  IPR004244 Transposase, L1 [PTHR11505] (27-170)